Protein AF-A0A435Z902-F1 (afdb_monomer_lite)

Foldseek 3Di:
DVLV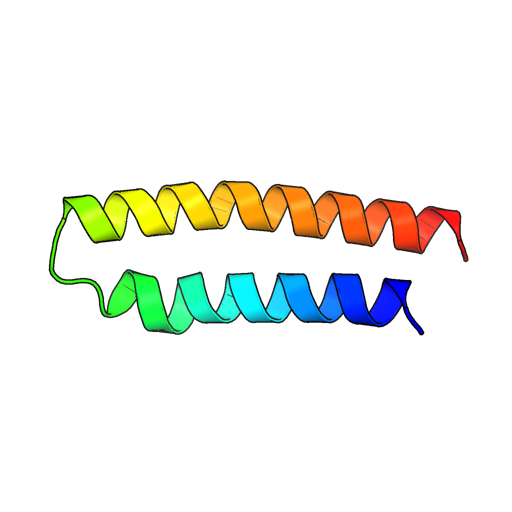VQLVVLVVLLCCLVPPVLVPDPDPVSNVVSVVVSVVSVVSNVVSVVVVVVVD

Sequence (56 aa):
AYVDNEVAYHKQVDDALQTLLIPSASNAELKDLLETGLKIFQGHEQHAEHVAGMLR

Structure (mmCIF, N/CA/C/O backbone):
data_AF-A0A435Z902-F1
#
_entry.id   AF-A0A435Z902-F1
#
loop_
_atom_site.group_PDB
_atom_site.id
_atom_site.type_symbol
_atom_site.label_atom_id
_atom_site.label_alt_id
_atom_site.label_comp_id
_atom_site.label_asym_id
_atom_site.label_entity_id
_atom_site.label_seq_id
_atom_site.pdbx_PDB_ins_code
_atom_site.Cartn_x
_atom_site.Cartn_y
_atom_site.Cartn_z
_atom_site.occupancy
_atom_site.B_iso_or_equiv
_atom_site.auth_seq_id
_atom_site.auth_comp_id
_atom_site.auth_asym_id
_atom_site.auth_atom_id
_atom_site.pdbx_PDB_model_num
ATOM 1 N N . ALA A 1 1 ? 8.589 -3.871 -17.996 1.00 82.38 1 ALA A N 1
ATOM 2 C CA . ALA A 1 1 ? 8.670 -4.938 -16.971 1.00 82.38 1 ALA A CA 1
ATOM 3 C C . ALA A 1 1 ? 8.959 -4.364 -15.587 1.00 82.38 1 ALA A C 1
ATOM 5 O O . ALA A 1 1 ? 8.011 -4.255 -14.835 1.00 82.38 1 ALA A O 1
ATOM 6 N N . TYR A 1 2 ? 10.193 -3.945 -15.249 1.00 93.88 2 TYR A N 1
ATOM 7 C CA . TYR A 1 2 ? 10.493 -3.391 -13.910 1.00 93.88 2 TYR A CA 1
ATOM 8 C C . TYR A 1 2 ? 9.555 -2.236 -13.530 1.00 93.88 2 TYR A C 1
ATOM 10 O O . TYR A 1 2 ? 8.853 -2.308 -12.536 1.00 93.88 2 TYR A O 1
ATOM 18 N N . VAL A 1 3 ? 9.468 -1.219 -14.384 1.00 94.69 3 VAL A N 1
ATOM 19 C CA . VAL A 1 3 ? 8.693 -0.006 -14.094 1.00 94.69 3 VAL A CA 1
ATOM 20 C C . VAL A 1 3 ? 7.184 -0.265 -14.044 1.00 94.69 3 VAL A C 1
ATOM 22 O O . VAL A 1 3 ? 6.493 0.294 -13.201 1.00 94.69 3 VAL A O 1
ATOM 25 N N . ASP A 1 4 ? 6.671 -1.161 -14.890 1.00 95.38 4 ASP A N 1
ATOM 26 C CA . ASP A 1 4 ? 5.263 -1.568 -14.817 1.00 95.38 4 ASP A CA 1
ATOM 27 C C . ASP A 1 4 ? 4.968 -2.334 -13.512 1.00 95.38 4 ASP A C 1
ATOM 29 O O . ASP A 1 4 ? 3.894 -2.172 -12.935 1.00 95.38 4 ASP A O 1
ATOM 33 N N . ASN A 1 5 ? 5.929 -3.129 -13.019 1.00 97.25 5 ASN A N 1
ATOM 34 C CA . ASN A 1 5 ? 5.805 -3.835 -11.743 1.00 97.25 5 ASN A CA 1
ATOM 35 C C . ASN A 1 5 ? 5.836 -2.869 -10.552 1.00 97.25 5 ASN A C 1
ATOM 37 O O . ASN A 1 5 ? 5.077 -3.075 -9.613 1.00 97.25 5 ASN A O 1
ATOM 41 N N . GLU A 1 6 ? 6.661 -1.819 -10.593 1.00 97.75 6 GLU A N 1
ATOM 42 C CA . GLU A 1 6 ? 6.701 -0.792 -9.540 1.00 97.75 6 GLU A CA 1
ATOM 43 C C . GLU A 1 6 ? 5.348 -0.076 -9.415 1.00 97.75 6 GLU A C 1
ATOM 45 O O . GLU A 1 6 ? 4.803 0.037 -8.318 1.00 97.75 6 GLU A O 1
ATOM 50 N N . VAL A 1 7 ? 4.748 0.332 -10.541 1.00 98.19 7 VAL A N 1
ATOM 51 C CA . VAL A 1 7 ? 3.405 0.944 -10.544 1.00 98.19 7 VAL A CA 1
ATOM 52 C C . VAL A 1 7 ? 2.359 -0.027 -9.992 1.00 98.19 7 VAL A C 1
ATOM 54 O O . VAL A 1 7 ? 1.533 0.353 -9.163 1.00 98.19 7 VAL A O 1
ATOM 57 N N . ALA A 1 8 ? 2.387 -1.290 -10.428 1.00 98.50 8 ALA A N 1
ATOM 58 C CA . ALA A 1 8 ? 1.443 -2.299 -9.954 1.00 98.50 8 ALA A CA 1
ATOM 59 C C . ALA A 1 8 ? 1.599 -2.590 -8.451 1.00 98.50 8 ALA A C 1
ATOM 61 O O . ALA A 1 8 ? 0.601 -2.766 -7.755 1.00 98.50 8 ALA A O 1
ATOM 62 N N . TYR A 1 9 ? 2.834 -2.615 -7.948 1.00 98.38 9 TYR A N 1
ATOM 63 C CA . TYR A 1 9 ? 3.127 -2.805 -6.532 1.00 98.38 9 TYR A CA 1
ATOM 64 C C . TYR A 1 9 ? 2.559 -1.663 -5.686 1.00 98.38 9 TYR A C 1
ATOM 66 O O . TYR A 1 9 ? 1.860 -1.927 -4.709 1.00 98.38 9 TYR A O 1
ATOM 74 N N . HIS A 1 10 ? 2.794 -0.407 -6.078 1.00 98.75 10 HIS A N 1
ATOM 75 C CA . HIS A 1 10 ? 2.265 0.741 -5.340 1.00 98.75 10 HIS A CA 1
ATOM 76 C C . HIS A 1 10 ? 0.735 0.734 -5.274 1.00 98.75 10 HIS A C 1
ATOM 78 O O . HIS A 1 10 ? 0.185 0.864 -4.183 1.00 98.75 10 HIS A O 1
ATOM 84 N N . LYS A 1 11 ? 0.061 0.424 -6.388 1.00 98.69 11 LYS A N 1
ATOM 85 C CA . LYS A 1 11 ? -1.402 0.264 -6.417 1.00 98.69 11 LYS A CA 1
ATOM 86 C C . LYS A 1 11 ? -1.901 -0.818 -5.462 1.00 98.69 11 LYS A C 1
ATOM 88 O O . LYS A 1 11 ? -2.884 -0.616 -4.761 1.00 98.69 11 LYS A O 1
ATOM 93 N N . GLN A 1 12 ? -1.214 -1.961 -5.393 1.00 98.81 12 GLN A N 1
ATOM 94 C CA . GLN A 1 12 ? -1.578 -3.028 -4.453 1.00 98.81 12 GLN A CA 1
ATOM 95 C C . GLN A 1 12 ? -1.410 -2.609 -2.989 1.00 98.81 12 GLN A C 1
ATOM 97 O O . GLN A 1 12 ? -2.220 -2.998 -2.147 1.00 98.81 12 GLN A O 1
ATOM 102 N N . VAL A 1 13 ? -0.368 -1.835 -2.673 1.00 98.56 13 VAL A N 1
ATOM 103 C CA . VAL A 1 13 ? -0.152 -1.310 -1.317 1.00 98.56 13 VAL A CA 1
ATOM 104 C C . VAL A 1 13 ? -1.252 -0.316 -0.945 1.00 98.56 13 VAL A C 1
ATOM 106 O O . VAL A 1 13 ? -1.826 -0.436 0.140 1.00 98.56 13 VAL A O 1
ATOM 109 N N . ASP A 1 14 ? -1.585 0.611 -1.841 1.00 98.81 14 ASP A N 1
ATOM 110 C CA . ASP A 1 14 ? -2.643 1.601 -1.624 1.00 98.81 14 ASP A CA 1
ATOM 111 C C . ASP A 1 14 ? -4.011 0.937 -1.435 1.00 98.81 14 ASP A C 1
ATOM 113 O O . ASP A 1 14 ? -4.717 1.246 -0.469 1.00 98.81 14 ASP A O 1
ATOM 117 N N . ASP A 1 15 ? -4.347 -0.048 -2.272 1.00 98.88 15 ASP A N 1
ATOM 118 C CA . ASP A 1 15 ? -5.575 -0.835 -2.139 1.00 98.88 15 ASP A CA 1
ATOM 119 C C . ASP A 1 15 ? -5.626 -1.584 -0.801 1.00 98.88 15 ASP A C 1
ATOM 121 O O . ASP A 1 15 ? -6.654 -1.571 -0.116 1.00 98.88 15 ASP A O 1
ATOM 125 N N . ALA A 1 16 ? -4.527 -2.219 -0.383 1.00 98.81 16 ALA A N 1
ATOM 126 C CA . ALA A 1 16 ? -4.471 -2.933 0.891 1.00 98.81 16 ALA A CA 1
ATOM 127 C C . ALA A 1 16 ? -4.662 -1.984 2.087 1.00 98.81 16 ALA A C 1
ATOM 129 O O . ALA A 1 16 ? -5.369 -2.320 3.044 1.00 98.81 16 ALA A O 1
ATOM 130 N N . LEU A 1 17 ? -4.072 -0.786 2.031 1.00 98.81 17 LEU A N 1
ATOM 131 C CA . LEU A 1 17 ? -4.264 0.244 3.049 1.00 98.81 17 LEU A CA 1
ATOM 132 C C . LEU A 1 17 ? -5.725 0.696 3.109 1.00 98.81 17 LEU A C 1
ATOM 134 O O . LEU A 1 17 ? -6.325 0.663 4.184 1.00 98.81 17 LEU A O 1
ATOM 138 N N . GLN A 1 18 ? -6.305 1.068 1.968 1.00 98.75 18 GLN A N 1
ATOM 139 C CA . GLN A 1 18 ? -7.655 1.630 1.888 1.00 98.75 18 GLN A CA 1
ATOM 140 C C . GLN A 1 18 ? -8.752 0.629 2.243 1.00 98.75 18 GLN A C 1
ATOM 142 O O . GLN A 1 18 ? -9.714 0.980 2.926 1.00 98.75 18 GLN A O 1
ATOM 147 N N . THR A 1 19 ? -8.633 -0.604 1.756 1.00 98.75 19 THR A N 1
ATOM 148 C CA . THR A 1 19 ? -9.754 -1.555 1.762 1.00 98.75 19 THR A CA 1
ATOM 149 C C . THR A 1 19 ? -9.689 -2.565 2.898 1.00 98.75 19 THR A C 1
ATOM 151 O O . THR A 1 19 ? -10.721 -3.124 3.268 1.00 98.75 19 THR A O 1
ATOM 154 N N . LEU A 1 20 ? -8.506 -2.782 3.481 1.00 98.75 20 LEU A N 1
ATOM 155 C CA . LEU A 1 20 ? -8.303 -3.788 4.518 1.00 98.75 20 LEU A CA 1
ATOM 156 C C . LEU A 1 20 ? -7.727 -3.189 5.798 1.00 98.75 20 LEU A C 1
ATOM 158 O O . LEU A 1 20 ? -8.353 -3.298 6.851 1.00 98.75 20 LEU A O 1
ATOM 162 N N . LEU A 1 21 ? -6.554 -2.560 5.734 1.00 98.69 21 LEU A N 1
ATOM 163 C CA . LEU A 1 21 ? -5.801 -2.215 6.942 1.00 98.69 21 LEU A CA 1
ATOM 164 C C . LEU A 1 21 ? -6.406 -1.030 7.705 1.00 98.69 21 LEU A C 1
ATOM 166 O O . LEU A 1 21 ? -6.651 -1.161 8.903 1.00 98.69 21 LEU A O 1
ATOM 170 N N . ILE A 1 22 ? -6.698 0.092 7.035 1.00 98.75 22 ILE A N 1
ATOM 171 C CA . ILE A 1 22 ? -7.306 1.273 7.676 1.00 98.75 22 ILE A CA 1
ATOM 172 C C . ILE A 1 22 ? -8.694 0.942 8.259 1.00 98.75 22 ILE A C 1
ATOM 174 O O . ILE A 1 22 ? -8.936 1.289 9.419 1.00 98.75 22 ILE A O 1
ATOM 178 N N . PRO A 1 23 ? -9.603 0.241 7.544 1.00 98.75 23 PRO A N 1
ATOM 179 C CA . PRO A 1 23 ? -10.896 -0.151 8.110 1.00 98.75 23 PRO A CA 1
ATOM 180 C C . PRO A 1 23 ? -10.791 -1.126 9.289 1.00 98.75 23 PRO A C 1
ATOM 182 O O . PRO A 1 23 ? -11.650 -1.108 10.167 1.00 98.75 23 PRO A O 1
ATOM 185 N N . SER A 1 24 ? -9.753 -1.969 9.319 1.00 98.62 24 SER A N 1
ATOM 186 C CA . SER A 1 24 ? -9.555 -2.972 10.377 1.00 98.62 24 SER A CA 1
ATOM 187 C C . SER A 1 24 ? -8.808 -2.434 11.604 1.00 98.62 24 SER A C 1
ATOM 189 O O . SER A 1 24 ? -8.708 -3.131 12.615 1.00 98.62 24 SER A O 1
ATOM 191 N N . ALA A 1 25 ? -8.255 -1.220 11.537 1.00 98.62 25 ALA A N 1
ATOM 192 C CA . ALA A 1 25 ? -7.492 -0.630 12.629 1.00 98.62 25 ALA A CA 1
ATOM 193 C C . ALA A 1 25 ? -8.417 -0.054 13.713 1.00 98.62 25 ALA A C 1
ATOM 195 O O . ALA A 1 25 ? -9.046 0.988 13.538 1.00 98.62 25 ALA A O 1
ATOM 196 N N . SER A 1 26 ? -8.459 -0.722 14.868 1.00 98.31 26 SER A N 1
ATOM 197 C CA . SER A 1 26 ? -9.237 -0.268 16.033 1.00 98.31 26 SER A CA 1
ATOM 198 C C . SER A 1 26 ? -8.486 0.719 16.931 1.00 98.31 26 SER A C 1
ATOM 200 O O . SER A 1 26 ? -9.112 1.443 17.701 1.00 98.31 26 SER A O 1
ATOM 202 N N . ASN A 1 27 ? -7.150 0.732 16.881 1.00 98.69 27 ASN A N 1
ATOM 203 C CA . ASN A 1 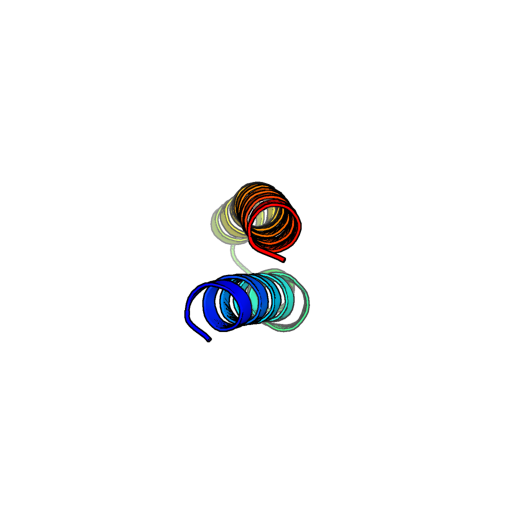27 ? -6.347 1.712 17.610 1.00 98.69 27 ASN A CA 1
ATOM 204 C C . ASN A 1 27 ? -6.272 3.014 16.798 1.00 98.69 27 ASN A C 1
ATOM 206 O O . ASN A 1 27 ? -5.901 2.981 15.625 1.00 98.69 27 ASN A O 1
ATOM 210 N N . ALA A 1 28 ? -6.632 4.134 17.428 1.00 98.56 28 ALA A N 1
ATOM 211 C CA . ALA A 1 28 ? -6.739 5.427 16.761 1.00 98.56 28 ALA A CA 1
ATOM 212 C C . ALA A 1 28 ? -5.386 5.906 16.218 1.00 98.56 28 ALA A C 1
ATOM 214 O O . ALA A 1 28 ? -5.299 6.286 15.057 1.00 98.56 28 ALA A O 1
ATOM 215 N N . GLU A 1 29 ? -4.316 5.790 17.005 1.00 98.62 29 GLU A N 1
ATOM 216 C CA . GLU A 1 29 ? -2.982 6.234 16.595 1.00 98.62 29 GLU A CA 1
ATOM 217 C C . GLU A 1 29 ? -2.441 5.417 15.412 1.00 98.62 29 GLU A C 1
ATOM 219 O O . GLU A 1 29 ? -1.841 5.965 14.487 1.00 98.62 29 GLU A O 1
ATOM 224 N N . LEU A 1 30 ? -2.682 4.103 15.407 1.00 98.62 30 LEU A N 1
ATOM 225 C CA . LEU A 1 30 ? -2.347 3.235 14.283 1.00 98.62 30 LEU A CA 1
ATOM 226 C C . LEU A 1 30 ? -3.160 3.603 13.044 1.00 98.62 30 LEU A C 1
ATOM 228 O O . LEU A 1 30 ? -2.608 3.644 11.948 1.00 98.62 30 LEU A O 1
ATOM 232 N N . LYS A 1 31 ? -4.459 3.865 13.197 1.00 98.81 31 LYS A N 1
ATOM 233 C CA . LYS A 1 31 ? -5.307 4.261 12.074 1.00 98.81 31 LYS A CA 1
ATOM 234 C C . LYS A 1 31 ? -4.813 5.566 11.447 1.00 98.81 31 LYS A C 1
ATOM 236 O O . LYS A 1 31 ? -4.606 5.602 10.237 1.00 98.81 31 LYS A O 1
ATOM 241 N N . ASP A 1 32 ? -4.527 6.574 12.264 1.00 98.75 32 ASP A N 1
ATOM 242 C CA . ASP A 1 32 ? -3.990 7.861 11.811 1.00 98.75 32 ASP A CA 1
ATOM 243 C C . ASP A 1 32 ? -2.632 7.694 11.108 1.00 98.75 32 ASP A C 1
ATOM 245 O O . ASP A 1 32 ? -2.358 8.328 10.080 1.00 98.75 32 ASP A O 1
ATOM 249 N N . LEU A 1 33 ? -1.781 6.799 11.625 1.00 98.75 33 LEU A N 1
ATOM 250 C CA . LEU A 1 33 ? -0.509 6.451 10.995 1.00 98.75 33 LEU A CA 1
ATOM 251 C C . LEU A 1 33 ? -0.720 5.812 9.616 1.00 98.75 33 LEU A C 1
ATOM 253 O O . LEU A 1 33 ? -0.031 6.184 8.667 1.00 98.75 33 LEU A O 1
ATOM 257 N N . LEU A 1 34 ? -1.664 4.877 9.484 1.00 98.81 34 LEU A N 1
ATOM 258 C CA . LEU A 1 34 ? -1.973 4.215 8.214 1.00 98.81 34 LEU A CA 1
ATOM 259 C C . LEU A 1 34 ? -2.589 5.187 7.197 1.00 98.81 34 LEU A C 1
ATOM 261 O O . LEU A 1 34 ? -2.209 5.155 6.029 1.00 98.81 34 LEU A O 1
ATOM 265 N N . GLU A 1 35 ? -3.476 6.089 7.623 1.00 98.81 35 GLU A N 1
ATOM 266 C CA . GLU A 1 35 ? -4.044 7.143 6.768 1.00 98.81 35 GLU A CA 1
ATOM 267 C C . GLU A 1 35 ? -2.977 8.141 6.295 1.00 98.81 35 GLU A C 1
ATOM 269 O O . GLU A 1 35 ? -2.992 8.593 5.147 1.00 98.81 35 GLU A O 1
ATOM 274 N N . THR A 1 36 ? -2.017 8.467 7.162 1.00 98.69 36 THR A N 1
ATOM 275 C CA . THR A 1 36 ? -0.851 9.278 6.788 1.00 98.69 36 THR A CA 1
ATOM 276 C C . THR A 1 3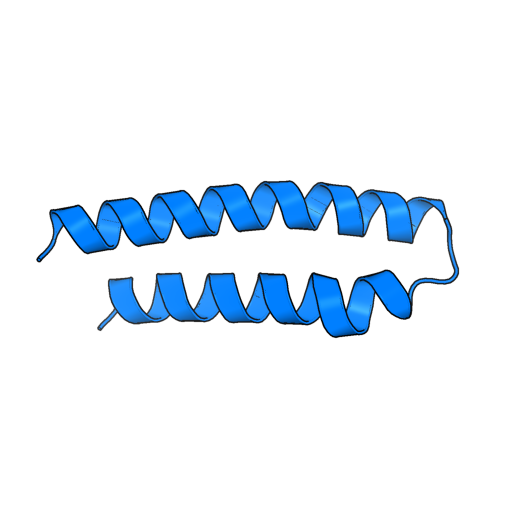6 ? 0.042 8.527 5.804 1.00 98.69 36 THR A C 1
ATOM 278 O O . THR A 1 36 ? 0.439 9.088 4.782 1.00 98.69 36 THR A O 1
ATOM 281 N N . GLY A 1 37 ? 0.320 7.250 6.078 1.00 98.56 37 GLY A N 1
ATOM 282 C CA . GLY A 1 37 ? 1.100 6.374 5.210 1.00 98.56 37 GLY A CA 1
ATOM 283 C C . GLY A 1 37 ? 0.496 6.248 3.814 1.00 98.56 37 GLY A C 1
ATOM 284 O O . GLY A 1 37 ? 1.221 6.392 2.835 1.00 98.56 37 GLY A O 1
ATOM 285 N N . LEU A 1 38 ? -0.826 6.082 3.710 1.00 98.81 38 LEU A N 1
ATOM 286 C CA . LEU A 1 38 ? -1.539 6.018 2.432 1.00 98.81 38 LEU A CA 1
ATOM 287 C C . LEU A 1 38 ? -1.241 7.232 1.544 1.00 98.81 38 LEU A C 1
ATOM 289 O O . LEU A 1 38 ? -0.923 7.072 0.374 1.00 98.81 38 LEU A O 1
ATOM 293 N N . LYS A 1 39 ? -1.269 8.450 2.097 1.00 98.75 39 LYS A N 1
ATOM 294 C CA . LYS A 1 39 ? -0.957 9.665 1.321 1.00 98.75 39 LYS A CA 1
ATOM 295 C C . LYS A 1 39 ? 0.479 9.664 0.788 1.00 98.75 39 LYS A C 1
ATOM 297 O O . LYS A 1 39 ? 0.731 10.176 -0.299 1.00 98.75 39 LYS A O 1
AT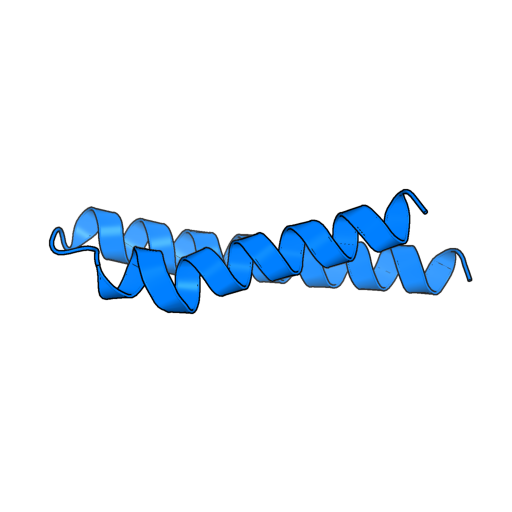OM 302 N N . ILE A 1 40 ? 1.422 9.107 1.549 1.00 98.56 40 ILE A N 1
ATOM 303 C CA . ILE A 1 40 ? 2.825 8.990 1.131 1.00 98.56 40 ILE A CA 1
ATOM 304 C C . ILE A 1 40 ? 2.955 7.967 -0.002 1.00 98.56 40 ILE A C 1
ATOM 306 O O . ILE A 1 40 ? 3.610 8.253 -1.005 1.00 98.56 40 ILE A O 1
ATOM 310 N N . PHE A 1 41 ? 2.309 6.804 0.125 1.00 98.56 41 PHE A N 1
ATOM 311 C CA . PHE A 1 41 ? 2.349 5.770 -0.908 1.00 98.56 41 PHE A CA 1
ATOM 312 C C . PHE A 1 41 ? 1.667 6.207 -2.207 1.00 98.56 41 PHE A C 1
ATOM 314 O O . PHE A 1 41 ? 2.258 5.998 -3.262 1.00 98.56 41 PHE A O 1
ATOM 321 N N . GLN A 1 42 ? 0.568 6.960 -2.139 1.00 98.81 42 GLN A N 1
ATOM 322 C CA . GLN A 1 42 ? -0.039 7.607 -3.310 1.00 98.81 42 GLN A CA 1
ATOM 323 C C . GLN A 1 42 ? 0.931 8.561 -4.020 1.00 98.81 42 GLN A C 1
ATOM 325 O O . GLN A 1 42 ? 0.981 8.621 -5.248 1.00 98.81 42 GLN A O 1
ATOM 330 N N . GLY A 1 43 ? 1.744 9.303 -3.260 1.00 98.56 43 GLY A N 1
ATOM 331 C CA . GLY A 1 43 ? 2.806 10.134 -3.830 1.00 98.56 43 GLY A CA 1
ATOM 332 C C . GLY A 1 43 ? 3.890 9.306 -4.532 1.00 98.56 43 GLY A C 1
ATOM 333 O O . GLY A 1 43 ? 4.367 9.685 -5.603 1.00 98.56 43 GLY A O 1
ATOM 334 N N . HIS A 1 44 ? 4.262 8.156 -3.964 1.00 98.44 44 HIS A N 1
ATOM 335 C CA . HIS A 1 44 ? 5.192 7.223 -4.604 1.00 98.44 44 HIS A CA 1
ATOM 336 C C . HIS A 1 44 ? 4.588 6.565 -5.854 1.00 98.44 44 HIS A C 1
ATOM 338 O O . HIS A 1 44 ? 5.294 6.451 -6.854 1.00 98.44 44 HIS A O 1
ATOM 344 N N . GLU A 1 45 ? 3.299 6.208 -5.843 1.00 98.56 45 GLU A N 1
ATOM 345 C CA . GLU A 1 45 ? 2.578 5.704 -7.017 1.00 98.56 45 GLU A CA 1
ATOM 346 C C . GLU A 1 45 ? 2.645 6.716 -8.163 1.00 98.56 45 GLU A C 1
ATOM 348 O O . GLU A 1 45 ? 3.098 6.378 -9.254 1.00 98.56 45 GLU A O 1
ATOM 353 N N . GLN A 1 46 ? 2.281 7.976 -7.904 1.00 98.56 46 GLN A N 1
ATOM 354 C CA . GLN A 1 46 ? 2.326 9.045 -8.907 1.00 98.56 46 GLN A CA 1
ATOM 355 C C . GLN A 1 46 ? 3.731 9.227 -9.490 1.00 98.56 46 GLN A C 1
ATOM 357 O O . GLN A 1 46 ? 3.892 9.437 -10.694 1.00 98.56 46 GLN A O 1
ATOM 362 N N . HIS A 1 47 ? 4.767 9.133 -8.653 1.00 98.12 47 HIS A N 1
ATOM 363 C CA . HIS A 1 47 ? 6.145 9.194 -9.124 1.00 98.12 47 HIS A CA 1
ATOM 364 C C . HIS A 1 47 ? 6.504 7.981 -9.996 1.00 98.12 47 HIS A C 1
ATOM 366 O O . HIS A 1 47 ? 7.099 8.156 -11.060 1.00 98.12 47 HIS A O 1
ATOM 372 N N . ALA A 1 48 ? 6.103 6.771 -9.600 1.00 97.94 48 ALA A N 1
ATOM 373 C CA . ALA A 1 48 ? 6.305 5.566 -10.398 1.00 97.94 48 ALA A CA 1
ATOM 374 C C . ALA A 1 48 ? 5.581 5.652 -11.755 1.00 97.94 48 ALA A C 1
ATOM 376 O O . ALA A 1 48 ? 6.170 5.318 -12.784 1.00 97.94 48 ALA A O 1
ATOM 377 N N . GLU A 1 49 ? 4.348 6.166 -11.788 1.00 98.25 49 GLU A N 1
ATOM 378 C CA . GLU A 1 49 ? 3.593 6.400 -13.025 1.00 98.25 49 GLU A CA 1
ATOM 379 C C . GLU A 1 49 ? 4.265 7.446 -13.921 1.00 98.25 49 GLU A C 1
ATOM 381 O O . GLU A 1 49 ? 4.353 7.255 -15.137 1.00 98.25 49 GLU A O 1
ATOM 386 N N . HIS A 1 50 ? 4.800 8.521 -13.336 1.00 98.19 50 HIS A N 1
ATOM 387 C CA . HIS A 1 50 ? 5.567 9.523 -14.073 1.00 98.19 50 HIS A CA 1
ATOM 388 C C . HIS A 1 50 ? 6.807 8.893 -14.720 1.00 98.19 50 HIS A C 1
ATOM 390 O O . HIS A 1 50 ? 7.029 9.049 -15.921 1.00 98.19 50 HIS A O 1
ATOM 396 N N . VAL A 1 51 ? 7.604 8.146 -13.949 1.00 97.19 51 VAL A N 1
ATOM 397 C CA . VAL A 1 51 ? 8.796 7.449 -14.460 1.00 97.19 51 VAL A CA 1
ATOM 398 C C . VAL A 1 51 ? 8.421 6.459 -15.564 1.00 97.19 51 VAL A C 1
ATOM 400 O O . VAL A 1 51 ? 9.100 6.409 -16.589 1.00 97.19 51 VAL A O 1
ATOM 403 N N . ALA A 1 52 ? 7.312 5.730 -15.410 1.00 96.75 52 ALA A N 1
ATOM 404 C CA . ALA A 1 52 ? 6.768 4.866 -16.456 1.00 96.75 52 ALA A CA 1
ATOM 405 C C . ALA A 1 52 ? 6.443 5.629 -17.740 1.00 96.75 52 ALA A C 1
ATOM 407 O O . ALA A 1 52 ? 6.754 5.148 -18.827 1.00 96.75 52 ALA A O 1
ATOM 408 N N . GLY A 1 53 ? 5.851 6.817 -17.618 1.00 97.25 53 GLY A N 1
ATOM 409 C CA . GLY A 1 53 ? 5.553 7.693 -18.747 1.00 97.25 53 GLY A CA 1
ATOM 410 C C . GLY A 1 53 ? 6.800 8.190 -19.481 1.00 97.25 53 GLY A C 1
ATOM 411 O O . GLY A 1 53 ? 6.766 8.298 -20.699 1.00 97.25 53 GLY A O 1
ATOM 412 N N . MET A 1 54 ? 7.905 8.447 -18.773 1.00 96.62 54 MET A N 1
ATOM 413 C CA . MET A 1 54 ? 9.162 8.913 -19.385 1.00 96.62 54 MET A CA 1
ATOM 414 C C . MET A 1 54 ? 9.929 7.828 -20.151 1.00 96.62 54 MET A C 1
ATOM 416 O O . MET A 1 54 ? 10.785 8.150 -20.970 1.00 96.62 54 MET A O 1
ATOM 420 N N . LEU A 1 55 ? 9.68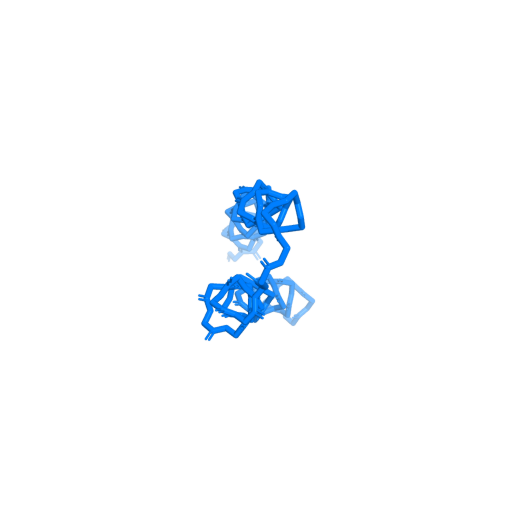6 6.555 -19.839 1.00 92.69 55 LEU A N 1
ATOM 421 C CA . LEU A 1 55 ? 10.426 5.415 -20.394 1.00 92.69 55 LEU A CA 1
ATOM 422 C C . LEU A 1 55 ? 9.689 4.704 -21.536 1.00 92.69 55 LEU A C 1
ATOM 424 O O . LEU A 1 55 ? 10.206 3.719 -22.067 1.00 92.69 55 LEU A O 1
ATOM 428 N N . ARG A 1 56 ? 8.489 5.172 -21.879 1.00 83.00 56 ARG A N 1
ATOM 429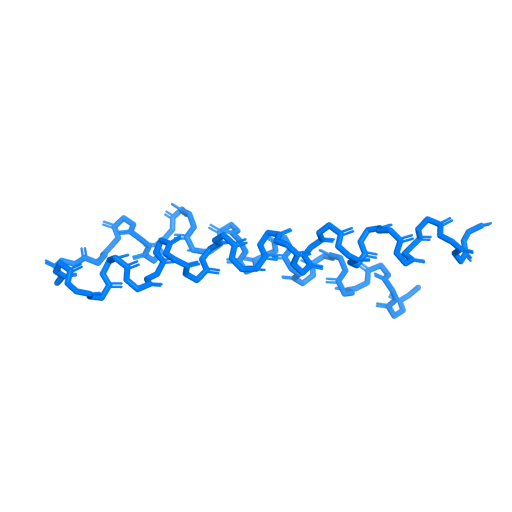 C CA . ARG A 1 56 ? 7.692 4.709 -23.019 1.00 83.00 56 ARG A CA 1
ATOM 430 C C . ARG A 1 56 ? 7.914 5.615 -24.222 1.00 83.00 56 ARG A C 1
ATOM 432 O O . ARG A 1 56 ? 7.954 5.054 -25.337 1.00 83.00 56 ARG A O 1
#

Radius of gyration: 13.06 Å; chains: 1; bounding box: 21×15×41 Å

pLDDT: mean 97.57, std 3.12, range [82.38, 98.88]

Secondary structure (DSSP, 8-state):
-HHHHHHHHHHHHHHHIIIIIHHH--SHHHHHHHHHHHHHHHHHHHHHHHHHHHT-